Protein AF-A0A7C4U8I1-F1 (afdb_monomer)

Structure (mmCIF, N/CA/C/O backbone):
data_AF-A0A7C4U8I1-F1
#
_entry.id   AF-A0A7C4U8I1-F1
#
loop_
_atom_site.group_PDB
_atom_site.id
_atom_site.type_symbol
_atom_site.label_atom_id
_atom_site.label_alt_id
_atom_site.label_comp_id
_atom_site.label_asym_id
_atom_site.label_entity_id
_atom_site.label_seq_id
_atom_site.pdbx_PDB_ins_code
_atom_site.Cartn_x
_atom_site.Cartn_y
_atom_site.Cartn_z
_atom_site.occupancy
_atom_site.B_iso_or_equiv
_atom_site.auth_seq_id
_atom_site.auth_comp_id
_atom_site.auth_asym_id
_atom_site.auth_atom_id
_atom_site.pdbx_PDB_model_num
ATOM 1 N N . MET A 1 1 ? 26.103 -15.087 -65.941 1.00 47.12 1 MET A N 1
ATOM 2 C CA . MET A 1 1 ? 26.503 -15.312 -64.533 1.00 47.12 1 MET A CA 1
ATOM 3 C C . MET A 1 1 ? 26.796 -13.976 -63.870 1.00 47.12 1 MET A C 1
ATOM 5 O O . MET A 1 1 ? 27.743 -13.327 -64.281 1.00 47.12 1 MET A O 1
ATOM 9 N N . ARG A 1 2 ? 25.975 -13.568 -62.896 1.00 38.19 2 ARG A N 1
ATOM 10 C CA . ARG A 1 2 ? 26.328 -12.769 -61.702 1.00 38.19 2 ARG A CA 1
ATOM 11 C C . ARG A 1 2 ? 25.029 -12.509 -60.936 1.00 38.19 2 ARG A C 1
ATOM 13 O O . ARG A 1 2 ? 24.379 -11.482 -61.074 1.00 38.19 2 ARG A O 1
ATOM 20 N N . ARG A 1 3 ? 24.598 -13.548 -60.219 1.00 45.25 3 ARG A N 1
ATOM 21 C CA . ARG A 1 3 ? 23.702 -13.417 -59.068 1.00 45.25 3 ARG A CA 1
ATOM 22 C C . ARG A 1 3 ? 24.545 -12.927 -57.885 1.00 45.25 3 ARG A C 1
ATOM 24 O O . ARG A 1 3 ? 25.751 -13.157 -57.882 1.00 45.25 3 ARG A O 1
ATOM 31 N N . SER A 1 4 ? 23.862 -12.362 -56.895 1.00 49.25 4 SER A N 1
ATOM 32 C CA . SER A 1 4 ? 24.343 -12.110 -55.529 1.00 49.25 4 SER A CA 1
ATOM 33 C C . SER A 1 4 ? 24.984 -10.749 -55.290 1.00 49.25 4 SER A C 1
ATOM 35 O O . SER A 1 4 ? 26.171 -10.585 -55.521 1.00 49.25 4 SER A O 1
ATOM 37 N N . SER A 1 5 ? 24.179 -9.833 -54.735 1.00 45.19 5 SER A N 1
ATOM 38 C CA . SER A 1 5 ? 24.614 -8.873 -53.698 1.00 45.19 5 SER A CA 1
ATOM 39 C C . SER A 1 5 ? 23.459 -8.247 -52.889 1.00 45.19 5 SER A C 1
ATOM 41 O O . SER A 1 5 ? 23.730 -7.509 -51.952 1.00 45.19 5 SER A O 1
ATOM 43 N N . VAL A 1 6 ? 22.177 -8.542 -53.158 1.00 45.84 6 VAL A N 1
ATOM 44 C CA . VAL A 1 6 ? 21.042 -7.860 -52.483 1.00 45.84 6 VAL A CA 1
ATOM 45 C C . VAL A 1 6 ? 20.467 -8.654 -51.294 1.00 45.84 6 VAL A C 1
ATOM 47 O O . VAL A 1 6 ? 19.264 -8.661 -51.079 1.00 45.84 6 VAL A O 1
ATOM 50 N N . VAL A 1 7 ? 21.291 -9.370 -50.519 1.00 48.94 7 VAL A N 1
ATOM 51 C CA . VAL A 1 7 ? 20.784 -10.171 -49.370 1.00 48.94 7 VAL A CA 1
ATOM 52 C C . VAL A 1 7 ? 21.445 -9.818 -48.027 1.00 48.94 7 VAL A C 1
ATOM 54 O O . VAL A 1 7 ? 21.091 -10.382 -47.003 1.00 48.94 7 VAL A O 1
ATOM 57 N N . PHE A 1 8 ? 22.336 -8.825 -47.960 1.00 42.41 8 PHE A N 1
ATOM 58 C CA . PHE A 1 8 ? 23.100 -8.553 -46.727 1.00 42.41 8 PHE A CA 1
ATOM 59 C C . PHE A 1 8 ? 22.725 -7.283 -45.943 1.00 42.41 8 PHE A C 1
ATOM 61 O O . PHE A 1 8 ? 23.477 -6.876 -45.064 1.00 42.41 8 PHE A O 1
ATOM 68 N N . ILE A 1 9 ? 21.556 -6.673 -46.181 1.00 45.44 9 ILE A N 1
ATOM 69 C CA . ILE A 1 9 ? 21.083 -5.508 -45.394 1.00 45.44 9 ILE A CA 1
ATOM 70 C C . ILE A 1 9 ? 19.641 -5.712 -44.901 1.00 45.44 9 ILE A C 1
ATOM 72 O O . ILE A 1 9 ? 18.794 -4.835 -45.013 1.00 45.44 9 ILE A O 1
ATOM 76 N N . VAL A 1 10 ? 19.329 -6.899 -44.375 1.00 43.47 10 VAL A N 1
ATOM 77 C CA . VAL A 1 10 ? 18.053 -7.143 -43.660 1.00 43.47 10 VAL A CA 1
ATOM 78 C C . VAL A 1 10 ? 18.267 -7.775 -42.273 1.00 43.47 10 VAL A C 1
ATOM 80 O O . VAL A 1 10 ? 17.339 -7.846 -41.476 1.00 43.47 10 VAL A O 1
ATOM 83 N N . CYS A 1 11 ? 19.498 -8.134 -41.892 1.00 40.03 11 CYS A N 1
ATOM 84 C CA . CYS A 1 11 ? 19.759 -8.814 -40.613 1.00 40.03 11 CYS A CA 1
ATOM 85 C C . CYS A 1 11 ? 20.245 -7.924 -39.454 1.00 40.03 11 CYS A C 1
ATOM 87 O O . CYS A 1 11 ? 20.497 -8.451 -38.378 1.00 40.03 11 CYS A O 1
ATOM 89 N N . VAL A 1 12 ? 20.353 -6.598 -39.610 1.00 43.53 12 VAL A N 1
ATOM 90 C CA . VAL A 1 12 ? 20.876 -5.722 -38.531 1.00 43.53 12 VAL A CA 1
ATOM 91 C C . VAL A 1 12 ? 19.772 -5.009 -37.730 1.00 43.53 12 VAL A C 1
ATOM 93 O O . VAL A 1 12 ? 20.028 -4.499 -36.647 1.00 43.53 12 VAL A O 1
ATOM 96 N N . VAL A 1 13 ? 18.516 -5.027 -38.188 1.00 45.19 13 VAL A N 1
ATOM 97 C CA . VAL A 1 13 ? 17.415 -4.296 -37.518 1.00 45.19 13 VAL A CA 1
ATOM 98 C C . VAL A 1 13 ? 16.592 -5.179 -36.565 1.00 45.19 13 VAL A C 1
ATOM 100 O O . VAL A 1 13 ? 15.804 -4.669 -35.776 1.00 45.19 13 VAL A O 1
ATOM 103 N N . VAL A 1 14 ? 16.791 -6.500 -36.562 1.00 45.94 14 VAL A N 1
ATOM 104 C CA . VAL A 1 14 ? 15.952 -7.419 -35.761 1.00 45.94 14 VAL A CA 1
ATOM 105 C C . VAL A 1 14 ? 16.585 -7.790 -34.409 1.00 45.94 14 VAL A C 1
ATOM 107 O O . VAL A 1 14 ? 15.904 -8.315 -33.535 1.00 45.94 14 VAL A O 1
ATOM 110 N N . SER A 1 15 ? 17.855 -7.446 -34.174 1.00 43.59 15 SER A N 1
ATOM 111 C CA . SER A 1 15 ? 18.591 -7.879 -32.971 1.00 43.59 15 SER A CA 1
ATOM 112 C C . SER A 1 15 ? 18.596 -6.871 -31.812 1.00 43.59 15 SER A C 1
ATOM 114 O O . SER A 1 15 ? 19.214 -7.131 -30.785 1.00 43.59 15 SER A O 1
ATOM 116 N N . LEU A 1 16 ? 17.913 -5.727 -31.939 1.00 51.81 16 LEU A N 1
ATOM 117 C CA . LEU A 1 16 ? 17.784 -4.724 -30.871 1.00 51.81 16 LEU A CA 1
ATOM 118 C C . LEU A 1 16 ? 16.310 -4.356 -30.626 1.00 51.81 16 LEU A C 1
ATOM 120 O O . LEU A 1 16 ? 15.850 -3.322 -31.112 1.00 51.81 16 LEU A O 1
ATOM 124 N N . PRO A 1 17 ? 15.538 -5.196 -29.905 1.00 46.62 17 PRO A N 1
ATOM 125 C CA . PRO A 1 17 ? 14.503 -4.608 -29.046 1.00 46.62 17 PRO A CA 1
ATOM 126 C C . PRO A 1 17 ? 14.161 -5.398 -27.764 1.00 46.62 17 PRO A C 1
ATOM 128 O O . PRO A 1 17 ? 13.123 -5.122 -27.170 1.00 46.62 17 PRO A O 1
ATOM 131 N N . ALA A 1 18 ? 14.952 -6.382 -27.325 1.00 50.69 18 ALA A N 1
ATOM 132 C CA . ALA A 1 18 ? 14.617 -7.129 -26.103 1.00 50.69 18 ALA A CA 1
ATOM 133 C C . ALA A 1 18 ? 15.003 -6.355 -24.825 1.00 50.69 18 ALA A C 1
ATOM 135 O O . ALA A 1 18 ? 14.151 -6.112 -23.973 1.00 50.69 18 ALA A O 1
ATOM 136 N N . CYS A 1 19 ? 16.245 -5.865 -24.734 1.00 52.91 19 CYS A N 1
ATOM 137 C CA . CYS A 1 19 ? 16.752 -5.255 -23.498 1.00 52.91 19 CYS A CA 1
ATOM 138 C C . CYS A 1 19 ? 16.117 -3.890 -23.166 1.00 52.91 19 CYS A C 1
ATOM 140 O O . CYS A 1 19 ? 15.800 -3.627 -22.012 1.00 52.91 19 CYS A O 1
ATOM 142 N N . SER A 1 20 ? 15.844 -3.029 -24.158 1.00 58.88 20 SER A N 1
ATOM 143 C CA . SER A 1 20 ? 15.222 -1.713 -23.901 1.00 58.88 20 SER A CA 1
ATOM 144 C C . SER A 1 20 ? 13.733 -1.793 -23.546 1.00 58.88 20 SER A C 1
ATOM 146 O O . SER A 1 20 ? 13.200 -0.901 -22.886 1.00 58.88 20 SER A O 1
ATOM 148 N N . ARG A 1 21 ? 13.039 -2.858 -23.969 1.00 63.47 21 ARG A N 1
ATOM 149 C CA . ARG A 1 21 ? 11.620 -3.067 -23.643 1.00 63.47 21 ARG A CA 1
ATOM 150 C C . ARG A 1 21 ? 11.425 -3.532 -22.205 1.00 63.47 21 ARG A C 1
ATOM 152 O O . ARG A 1 21 ? 10.427 -3.157 -21.594 1.00 63.47 21 ARG A O 1
ATOM 159 N N . GLN A 1 22 ? 12.363 -4.308 -21.666 1.00 67.25 22 GLN A N 1
ATOM 160 C CA . GLN A 1 22 ? 12.290 -4.800 -20.293 1.00 67.25 22 GLN A CA 1
ATOM 161 C C . GLN A 1 22 ? 12.503 -3.671 -19.278 1.00 67.25 22 GLN A C 1
ATOM 163 O O . GLN A 1 22 ? 11.663 -3.488 -18.402 1.00 67.25 22 GLN A O 1
ATOM 168 N N . GLY A 1 23 ? 13.515 -2.817 -19.469 1.00 70.25 23 GLY A N 1
ATOM 169 C CA . GLY A 1 23 ? 13.714 -1.635 -18.621 1.00 70.25 23 GLY A CA 1
ATOM 170 C C . GLY A 1 23 ? 12.515 -0.676 -18.621 1.00 70.25 23 GLY A C 1
ATOM 171 O O . GLY A 1 23 ? 12.032 -0.273 -17.560 1.00 70.25 23 GLY A O 1
ATOM 172 N N . ALA A 1 24 ? 11.942 -0.391 -19.797 1.00 76.56 24 ALA A N 1
ATOM 173 C CA . ALA A 1 24 ? 10.740 0.440 -19.912 1.00 76.56 24 ALA A CA 1
ATOM 174 C C . ALA A 1 24 ? 9.513 -0.177 -19.210 1.00 76.56 24 ALA A C 1
ATOM 176 O O . ALA A 1 24 ? 8.736 0.543 -18.575 1.00 76.56 24 ALA A O 1
ATOM 177 N N . ARG A 1 25 ? 9.348 -1.505 -19.292 1.00 82.94 25 ARG A N 1
ATOM 178 C CA . ARG A 1 25 ? 8.283 -2.241 -18.596 1.00 82.94 25 ARG A CA 1
ATOM 179 C C . ARG A 1 25 ? 8.463 -2.179 -17.081 1.00 82.94 25 ARG A C 1
ATOM 181 O O . ARG A 1 25 ? 7.494 -1.879 -16.389 1.00 82.94 25 ARG A O 1
ATOM 188 N N . ASN A 1 26 ? 9.675 -2.385 -16.574 1.00 81.88 26 ASN A N 1
ATOM 189 C CA . ASN A 1 26 ? 9.946 -2.376 -15.135 1.00 81.88 26 ASN A CA 1
ATOM 190 C C . ASN A 1 26 ? 9.709 -0.982 -14.543 1.00 81.88 26 ASN A C 1
ATOM 192 O O . ASN A 1 26 ? 9.082 -0.859 -13.497 1.00 81.88 26 ASN A O 1
ATOM 196 N N . ILE A 1 27 ? 10.109 0.087 -15.243 1.00 85.50 27 ILE A N 1
ATOM 197 C CA . ILE A 1 27 ? 9.801 1.466 -14.825 1.00 85.50 27 ILE A CA 1
ATOM 198 C C . ILE A 1 27 ? 8.283 1.700 -14.784 1.00 85.50 27 ILE A C 1
ATOM 200 O O . ILE A 1 27 ? 7.776 2.345 -13.865 1.00 85.50 27 ILE A O 1
ATOM 204 N N . ALA A 1 28 ? 7.539 1.197 -15.774 1.00 88.56 28 ALA A N 1
ATOM 205 C CA . ALA A 1 28 ? 6.084 1.326 -15.797 1.00 88.56 28 ALA A CA 1
ATOM 206 C C . ALA A 1 28 ? 5.419 0.560 -14.643 1.00 88.56 28 ALA A C 1
ATOM 208 O O . ALA A 1 28 ? 4.514 1.100 -14.007 1.00 88.56 28 ALA A O 1
ATOM 209 N N . LEU A 1 29 ? 5.884 -0.656 -14.347 1.00 90.56 29 LEU A N 1
ATOM 210 C CA . LEU A 1 29 ? 5.421 -1.446 -13.206 1.00 90.56 29 LEU A CA 1
ATOM 211 C C . LEU A 1 29 ? 5.758 -0.760 -11.878 1.00 90.56 29 LEU A C 1
ATOM 213 O O . LEU A 1 29 ? 4.874 -0.614 -11.041 1.00 90.56 29 LEU A O 1
ATOM 217 N N . GLN A 1 30 ? 6.972 -0.224 -11.717 1.00 89.88 30 GLN A N 1
ATOM 218 C CA . GLN A 1 30 ? 7.364 0.517 -10.514 1.00 89.88 30 GLN A CA 1
ATOM 219 C C . GLN A 1 30 ? 6.473 1.745 -10.295 1.00 89.88 30 GLN A C 1
ATOM 221 O O . GLN A 1 30 ? 6.045 2.023 -9.177 1.00 89.88 30 GLN A O 1
ATOM 226 N N . LYS A 1 31 ? 6.130 2.476 -11.361 1.00 92.31 31 LYS A N 1
ATOM 227 C CA . LYS A 1 31 ? 5.195 3.608 -11.270 1.00 92.31 31 LYS A CA 1
ATOM 228 C C . LYS A 1 31 ? 3.787 3.168 -10.865 1.00 92.31 31 LYS A C 1
ATOM 230 O O . LYS A 1 31 ? 3.147 3.865 -10.083 1.00 92.31 31 LYS A O 1
ATOM 235 N N . GLN A 1 32 ? 3.307 2.030 -11.369 1.00 94.56 32 GLN A N 1
ATOM 236 C CA . GLN A 1 32 ? 2.013 1.466 -10.962 1.00 94.56 32 GLN A CA 1
ATOM 237 C C . GLN A 1 32 ? 2.033 1.017 -9.497 1.00 94.56 32 GLN A C 1
ATOM 239 O O . GLN A 1 32 ? 1.093 1.306 -8.759 1.00 94.56 32 GLN A O 1
ATOM 244 N N . TRP A 1 33 ? 3.129 0.395 -9.058 1.00 93.88 33 TRP A N 1
ATOM 245 C CA . TRP A 1 33 ? 3.357 0.013 -7.666 1.00 93.88 33 TRP A CA 1
ATOM 246 C C . TRP A 1 33 ? 3.304 1.241 -6.748 1.00 93.88 33 TRP A C 1
ATOM 248 O O . TRP A 1 33 ? 2.552 1.265 -5.775 1.00 93.88 33 TRP A O 1
ATOM 258 N N . ASN A 1 34 ? 4.009 2.317 -7.113 1.00 93.94 34 ASN A N 1
ATOM 259 C CA . ASN A 1 34 ? 3.977 3.580 -6.373 1.00 93.94 34 ASN A CA 1
ATOM 260 C C . ASN A 1 34 ? 2.572 4.194 -6.339 1.00 93.94 34 ASN A C 1
ATOM 262 O O . ASN A 1 34 ? 2.157 4.726 -5.312 1.00 93.94 34 ASN A O 1
ATOM 266 N N . ALA A 1 35 ? 1.828 4.123 -7.447 1.00 96.56 35 ALA A N 1
ATOM 267 C CA . ALA A 1 35 ? 0.463 4.633 -7.509 1.00 96.56 35 ALA A CA 1
ATOM 268 C C . ALA A 1 35 ? -0.469 3.874 -6.554 1.00 96.56 35 ALA A C 1
ATOM 270 O O . ALA A 1 35 ? -1.301 4.504 -5.904 1.00 96.56 35 ALA A O 1
ATOM 271 N N . LYS A 1 36 ? -0.301 2.553 -6.408 1.00 96.88 36 LYS A N 1
ATOM 272 C CA . LYS A 1 36 ? -1.061 1.758 -5.431 1.00 96.88 36 LYS A CA 1
ATOM 273 C C . 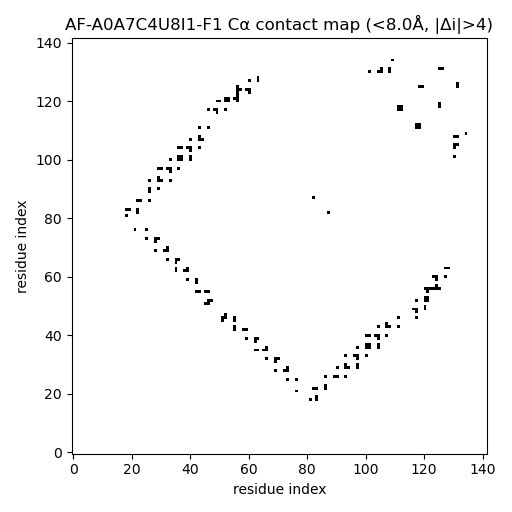LYS A 1 36 ? -0.666 2.063 -3.994 1.00 96.88 36 LYS A C 1
ATOM 275 O O . LYS A 1 36 ? -1.547 2.195 -3.147 1.00 96.88 36 LYS A O 1
ATOM 280 N N . CYS A 1 37 ? 0.622 2.275 -3.736 1.00 95.56 37 CYS A N 1
ATOM 281 C CA . CYS A 1 37 ? 1.095 2.760 -2.443 1.00 95.56 37 CYS A CA 1
ATOM 282 C C . CYS A 1 37 ? 0.442 4.102 -2.070 1.00 95.56 37 CYS A C 1
ATOM 284 O O . CYS A 1 37 ? -0.134 4.250 -0.989 1.00 95.56 37 CYS A O 1
ATOM 286 N N . LYS A 1 38 ? 0.447 5.055 -3.009 1.00 96.94 38 LYS A N 1
ATOM 287 C CA . LYS A 1 38 ? -0.206 6.355 -2.853 1.00 96.94 38 LYS A CA 1
ATOM 288 C C . LYS A 1 38 ? -1.712 6.222 -2.618 1.00 96.94 38 LYS A C 1
ATOM 290 O O . LYS A 1 38 ? -2.240 6.866 -1.718 1.00 96.94 38 LYS A O 1
ATOM 295 N N . GLU A 1 39 ? -2.397 5.395 -3.406 1.00 97.81 39 GLU A N 1
ATOM 296 C CA . GLU A 1 39 ? -3.837 5.150 -3.273 1.00 97.81 39 GLU A CA 1
ATOM 297 C C . GLU A 1 39 ? -4.177 4.586 -1.885 1.00 97.81 39 GLU A C 1
ATOM 299 O O . GLU A 1 39 ? -5.100 5.069 -1.229 1.00 97.81 39 GLU A O 1
ATOM 304 N N . ALA A 1 40 ? -3.391 3.625 -1.389 1.00 97.19 40 ALA A N 1
ATOM 305 C CA . ALA A 1 40 ? -3.542 3.095 -0.038 1.00 97.19 40 ALA A CA 1
ATOM 306 C C . ALA A 1 40 ? -3.316 4.178 1.031 1.00 97.19 40 ALA A C 1
ATOM 308 O O . ALA A 1 40 ? -4.105 4.284 1.972 1.00 97.19 40 ALA A O 1
ATOM 309 N N . ALA A 1 41 ? -2.285 5.016 0.878 1.00 96.75 41 ALA A N 1
ATOM 310 C CA . ALA A 1 41 ? -2.018 6.123 1.794 1.00 96.75 41 ALA A CA 1
ATOM 311 C C . ALA A 1 41 ? -3.153 7.165 1.794 1.00 96.75 41 ALA A C 1
ATOM 313 O O . ALA A 1 41 ? -3.565 7.619 2.859 1.00 96.75 41 ALA A O 1
ATOM 314 N N . ASP A 1 42 ? -3.693 7.512 0.623 1.00 97.88 42 ASP A N 1
ATOM 315 C CA . ASP A 1 42 ? -4.833 8.427 0.479 1.00 97.88 42 ASP A CA 1
ATOM 316 C C . ASP A 1 42 ? -6.101 7.850 1.134 1.00 97.88 42 ASP A C 1
ATOM 318 O O . ASP A 1 42 ? -6.812 8.562 1.848 1.00 97.88 42 ASP A O 1
ATOM 322 N N . LEU A 1 43 ? -6.361 6.549 0.956 1.00 97.81 43 LEU A N 1
ATOM 323 C CA . LEU A 1 43 ? -7.476 5.860 1.607 1.00 97.81 43 LEU A CA 1
ATOM 324 C C . LEU A 1 43 ? -7.330 5.851 3.131 1.00 97.81 43 LEU A C 1
ATOM 326 O O . LEU A 1 43 ? -8.300 6.160 3.820 1.00 97.81 43 LEU A O 1
ATOM 330 N N . LEU A 1 44 ? -6.141 5.544 3.663 1.00 96.94 44 LEU A N 1
ATOM 331 C CA . LEU A 1 44 ? -5.899 5.581 5.108 1.00 96.94 44 LEU A CA 1
ATOM 332 C C . LEU A 1 44 ? -6.003 7.004 5.668 1.00 96.94 44 LEU A C 1
ATOM 334 O O . LEU A 1 44 ? -6.594 7.180 6.731 1.00 96.94 44 LEU A O 1
ATOM 338 N N . ALA A 1 45 ? -5.511 8.021 4.956 1.00 97.44 45 ALA A N 1
ATOM 339 C CA . ALA A 1 45 ? -5.655 9.423 5.357 1.00 97.44 45 ALA A CA 1
ATOM 340 C C . ALA A 1 45 ? -7.130 9.842 5.505 1.00 97.44 45 ALA A C 1
ATOM 342 O O . ALA A 1 45 ? -7.468 10.603 6.410 1.00 97.44 45 ALA A O 1
ATOM 343 N N . GLY A 1 46 ? -8.020 9.292 4.671 1.00 97.38 46 GLY A N 1
ATOM 344 C CA . GLY A 1 46 ? -9.468 9.495 4.765 1.00 97.38 46 GLY A CA 1
ATOM 345 C C . GLY A 1 46 ? -10.150 8.793 5.948 1.00 97.38 46 GLY A C 1
ATOM 346 O O . GLY A 1 46 ? -11.326 9.044 6.201 1.00 97.38 46 GLY A O 1
ATOM 347 N N . VAL A 1 47 ? -9.450 7.923 6.683 1.00 97.88 47 VAL A N 1
ATOM 348 C CA . VAL A 1 47 ? -9.993 7.241 7.864 1.00 97.88 47 VAL A CA 1
ATOM 349 C C . VAL A 1 47 ? -9.882 8.149 9.090 1.00 97.88 47 VAL A C 1
ATOM 351 O O . VAL A 1 47 ? -8.827 8.246 9.729 1.00 97.88 47 VAL A O 1
ATOM 354 N N . THR A 1 48 ? -10.988 8.799 9.446 1.00 96.94 48 THR A N 1
ATOM 355 C CA . THR A 1 48 ? -11.099 9.716 10.596 1.00 96.94 48 THR A CA 1
ATOM 356 C C . THR A 1 48 ? -11.949 9.158 11.737 1.00 96.94 48 THR A C 1
ATOM 358 O O . THR A 1 48 ? -11.787 9.567 12.890 1.00 96.94 48 THR A O 1
ATOM 361 N N . ASP A 1 49 ? -12.817 8.196 11.443 1.00 97.81 49 ASP A N 1
ATOM 362 C CA . ASP A 1 49 ? -13.804 7.605 12.346 1.00 97.81 49 ASP A CA 1
ATOM 363 C C . ASP A 1 49 ? -14.153 6.166 11.919 1.00 97.81 49 ASP A C 1
ATOM 365 O O . ASP A 1 49 ? -13.696 5.658 10.895 1.00 97.81 49 ASP A O 1
ATOM 369 N N . VAL A 1 50 ? -14.963 5.476 12.724 1.00 98.00 50 VAL A N 1
ATOM 370 C CA . VAL A 1 50 ? -15.340 4.074 12.477 1.00 98.00 50 VAL A CA 1
ATOM 371 C C . VAL A 1 50 ? -16.133 3.907 11.173 1.00 98.00 50 VAL A C 1
ATOM 373 O O . VAL A 1 50 ? -16.009 2.880 10.505 1.00 98.00 50 VAL A O 1
ATOM 376 N N . ALA A 1 51 ? -16.942 4.895 10.785 1.00 97.94 51 ALA A N 1
ATOM 377 C CA . ALA A 1 51 ? -17.750 4.811 9.572 1.00 97.94 51 ALA A CA 1
ATOM 378 C C . ALA A 1 51 ? -16.871 4.895 8.314 1.00 97.94 51 ALA A C 1
ATOM 380 O O . ALA A 1 51 ? -16.986 4.056 7.420 1.00 97.94 51 ALA A O 1
ATOM 381 N N . SER A 1 52 ? -15.945 5.856 8.281 1.00 98.12 52 SER A N 1
ATOM 382 C CA . SER A 1 52 ? -14.937 5.989 7.224 1.00 98.12 52 SER A CA 1
ATOM 383 C C . SER A 1 52 ? -13.992 4.786 7.174 1.00 98.12 52 SER A C 1
ATOM 385 O O . SER A 1 52 ? -13.695 4.311 6.080 1.00 98.12 52 SER A O 1
ATOM 387 N N . ALA A 1 53 ? -13.604 4.215 8.321 1.00 97.62 53 ALA A N 1
ATOM 388 C CA . ALA A 1 53 ? -12.820 2.977 8.383 1.00 97.62 53 ALA A CA 1
ATOM 389 C C . ALA A 1 53 ? -13.533 1.799 7.695 1.00 97.62 53 ALA A C 1
ATOM 391 O O . ALA A 1 53 ? -12.972 1.175 6.792 1.00 97.62 53 ALA A O 1
ATOM 392 N N . ARG A 1 54 ? -14.799 1.544 8.049 1.00 97.69 54 ARG A N 1
ATOM 393 C CA . ARG A 1 54 ? -15.607 0.472 7.434 1.00 97.69 54 ARG A CA 1
ATOM 394 C C . ARG A 1 54 ? -15.825 0.691 5.938 1.00 97.69 54 ARG A C 1
ATOM 396 O O . ARG A 1 54 ? -15.828 -0.261 5.165 1.00 97.69 54 ARG A O 1
ATOM 403 N N . ALA A 1 55 ? -15.995 1.942 5.513 1.00 97.81 55 ALA A N 1
ATOM 404 C CA . ALA A 1 55 ? -16.133 2.281 4.098 1.00 97.81 55 ALA A CA 1
ATOM 405 C C . ALA A 1 55 ? -14.815 2.121 3.314 1.00 97.81 55 ALA A C 1
ATOM 407 O O . ALA A 1 55 ? -14.839 1.830 2.113 1.00 97.81 55 ALA A O 1
ATOM 408 N N . ALA A 1 56 ? -13.673 2.323 3.975 1.00 97.75 56 ALA A N 1
ATOM 409 C CA . ALA A 1 56 ? -12.348 2.185 3.384 1.00 97.75 56 ALA A CA 1
ATOM 410 C C . ALA A 1 56 ? -11.886 0.723 3.294 1.00 97.75 56 ALA A C 1
ATOM 412 O O . ALA A 1 56 ? -11.213 0.382 2.323 1.00 97.75 56 ALA A O 1
ATOM 413 N N . GLU A 1 57 ? -12.270 -0.142 4.242 1.00 97.62 57 GLU A N 1
ATOM 414 C CA . GLU A 1 57 ? -11.848 -1.553 4.301 1.00 97.62 57 GLU A CA 1
ATOM 415 C C . GLU A 1 57 ? -11.929 -2.285 2.943 1.00 97.62 57 GLU A C 1
ATOM 417 O O . GLU A 1 57 ? -10.890 -2.752 2.466 1.00 97.62 57 GLU A O 1
ATOM 422 N N . PRO A 1 58 ? -13.090 -2.381 2.262 1.00 97.75 58 PRO A N 1
ATOM 423 C CA . PRO A 1 58 ? -13.180 -3.139 1.012 1.00 97.75 58 PRO A CA 1
ATOM 424 C C . PRO A 1 58 ? -12.344 -2.529 -0.121 1.00 97.75 58 PRO A C 1
ATOM 426 O O . PRO A 1 58 ? -11.859 -3.254 -0.991 1.00 97.75 58 PRO A O 1
ATOM 429 N N . LYS A 1 59 ? -12.143 -1.204 -0.114 1.00 97.81 59 LYS A N 1
ATOM 430 C CA . LYS A 1 59 ? -11.313 -0.513 -1.110 1.00 97.81 59 LYS A CA 1
ATOM 431 C C . LYS A 1 59 ? -9.838 -0.812 -0.879 1.00 97.81 59 LYS A C 1
ATOM 433 O O . LYS A 1 59 ? -9.141 -1.170 -1.820 1.00 97.81 59 LYS A O 1
ATOM 438 N N . LEU A 1 60 ? -9.390 -0.734 0.372 1.00 97.69 60 LEU A N 1
ATOM 439 C CA . LEU A 1 60 ? -8.020 -1.054 0.760 1.00 97.69 60 LEU A CA 1
ATOM 440 C C . LEU A 1 60 ? -7.667 -2.507 0.443 1.00 97.69 60 LEU A C 1
ATOM 442 O O . LEU A 1 60 ? -6.597 -2.750 -0.097 1.00 97.69 60 LEU A O 1
ATOM 446 N N . ILE A 1 61 ? -8.572 -3.460 0.697 1.00 97.25 61 ILE A N 1
ATOM 447 C CA . ILE A 1 61 ? -8.366 -4.872 0.329 1.00 97.25 61 ILE A CA 1
ATOM 448 C C . ILE A 1 61 ? -8.062 -5.003 -1.164 1.00 97.25 61 ILE A C 1
ATOM 450 O O . ILE A 1 61 ? -7.057 -5.606 -1.528 1.00 97.25 61 ILE A O 1
ATOM 454 N N . ARG A 1 62 ? -8.891 -4.388 -2.014 1.00 96.94 62 ARG A N 1
ATOM 455 C CA . ARG A 1 62 ? -8.694 -4.419 -3.465 1.00 96.94 62 ARG A CA 1
ATOM 456 C C . ARG A 1 62 ? -7.381 -3.756 -3.881 1.00 96.94 62 ARG A C 1
ATOM 458 O O . ARG A 1 62 ? -6.688 -4.278 -4.749 1.00 96.94 62 ARG A O 1
ATOM 465 N N . VAL A 1 63 ? -7.042 -2.618 -3.277 1.00 97.38 63 VAL A N 1
ATOM 466 C CA . VAL A 1 63 ? -5.773 -1.932 -3.550 1.00 97.38 63 VAL A CA 1
ATOM 467 C C . VAL A 1 63 ? -4.596 -2.827 -3.181 1.00 97.38 63 VAL A C 1
ATOM 469 O O . VAL A 1 63 ? -3.686 -2.955 -3.991 1.00 97.38 63 VAL A O 1
ATOM 472 N N . PHE A 1 64 ? -4.629 -3.495 -2.027 1.00 95.69 64 PHE A N 1
ATOM 473 C CA . PHE A 1 64 ? -3.578 -4.426 -1.616 1.00 95.69 64 PHE A CA 1
ATOM 474 C C . PHE A 1 64 ? -3.478 -5.647 -2.541 1.00 95.69 64 PHE A C 1
ATOM 476 O O . PHE A 1 64 ? -2.367 -6.005 -2.910 1.00 95.69 64 PHE A O 1
ATOM 483 N N . ASP A 1 65 ? -4.600 -6.220 -2.995 1.00 95.25 65 ASP A N 1
ATOM 484 C CA . ASP A 1 65 ? -4.602 -7.312 -3.987 1.00 95.25 65 ASP A CA 1
ATOM 485 C C . ASP A 1 65 ? -3.941 -6.904 -5.312 1.00 95.25 65 ASP A C 1
ATOM 487 O O . ASP A 1 65 ? -3.187 -7.664 -5.916 1.00 95.25 65 ASP A O 1
ATOM 491 N N . GLU A 1 66 ? -4.263 -5.711 -5.815 1.00 96.06 66 GLU A N 1
ATOM 492 C CA . GLU A 1 66 ? -3.680 -5.195 -7.056 1.00 96.06 66 GLU A CA 1
ATOM 493 C C . GLU A 1 66 ? -2.200 -4.838 -6.865 1.00 96.06 66 GLU A C 1
ATOM 495 O O . GLU A 1 66 ? -1.390 -5.053 -7.765 1.00 96.06 66 GLU A O 1
ATOM 500 N N . TRP A 1 67 ? -1.845 -4.325 -5.689 1.00 94.62 67 TRP A N 1
ATOM 501 C CA . TRP A 1 67 ? -0.480 -3.956 -5.349 1.00 94.62 67 TRP A CA 1
ATOM 502 C C . TRP A 1 67 ? 0.441 -5.177 -5.243 1.00 94.62 67 TRP A C 1
ATOM 504 O O . TRP A 1 67 ? 1.532 -5.159 -5.810 1.00 94.62 67 TRP A O 1
ATOM 514 N N . GLU A 1 68 ? -0.022 -6.247 -4.594 1.00 93.69 68 GLU A N 1
ATOM 515 C CA . GLU A 1 68 ? 0.677 -7.533 -4.478 1.00 93.69 68 GLU A CA 1
ATOM 516 C C . GLU A 1 68 ? 0.978 -8.126 -5.860 1.00 93.69 68 GLU A C 1
ATOM 518 O O . GLU A 1 68 ? 2.134 -8.403 -6.165 1.00 93.69 68 GLU A O 1
ATOM 523 N N . LYS A 1 69 ? -0.014 -8.165 -6.760 1.00 94.38 69 LYS A N 1
ATOM 524 C CA . LYS A 1 69 ? 0.169 -8.637 -8.147 1.00 94.38 69 LYS A CA 1
ATOM 525 C C . LYS A 1 69 ? 1.209 -7.839 -8.929 1.00 94.38 69 LYS A C 1
ATOM 527 O O . LYS A 1 69 ? 1.939 -8.399 -9.741 1.00 94.38 69 LYS A O 1
ATOM 532 N N . ILE A 1 70 ? 1.259 -6.520 -8.738 1.00 92.94 70 ILE A N 1
ATOM 533 C CA . ILE A 1 70 ? 2.285 -5.686 -9.381 1.00 92.94 70 ILE A CA 1
ATOM 534 C C . ILE A 1 70 ? 3.663 -5.988 -8.776 1.00 92.94 70 ILE A C 1
ATOM 536 O O . ILE A 1 70 ? 4.649 -5.994 -9.509 1.00 92.94 70 ILE A O 1
ATOM 540 N N . GLY A 1 71 ? 3.733 -6.242 -7.466 1.00 88.88 71 GLY A N 1
ATOM 541 C CA . GLY A 1 71 ? 4.951 -6.683 -6.782 1.00 88.88 71 GLY A CA 1
ATOM 542 C C . GLY A 1 71 ? 5.487 -7.998 -7.346 1.00 88.88 71 GLY A C 1
ATOM 543 O O . GLY A 1 71 ? 6.638 -8.046 -7.759 1.00 88.88 71 GLY A O 1
ATOM 544 N N . GLU A 1 72 ? 4.630 -9.010 -7.488 1.00 91.00 72 GLU A N 1
ATOM 545 C CA . GLU A 1 72 ? 4.986 -10.293 -8.112 1.00 91.00 72 GLU A CA 1
ATOM 546 C C . GLU A 1 72 ? 5.526 -10.095 -9.538 1.00 91.00 72 GLU A C 1
ATOM 548 O O . GLU A 1 72 ? 6.568 -10.636 -9.897 1.00 91.00 72 GLU A O 1
ATOM 553 N N . GLN A 1 73 ? 4.880 -9.242 -10.341 1.00 88.69 73 GLN A N 1
ATOM 554 C CA . GLN A 1 73 ? 5.354 -8.921 -11.692 1.00 88.69 73 GLN A CA 1
ATOM 555 C C . GLN A 1 73 ? 6.702 -8.193 -11.704 1.00 88.69 73 GLN A C 1
ATOM 557 O O . GLN A 1 73 ? 7.464 -8.355 -12.659 1.00 88.69 73 GLN A O 1
ATOM 562 N N . LEU A 1 74 ? 6.984 -7.359 -10.698 1.00 84.25 74 LEU A N 1
ATOM 563 C CA . LEU A 1 74 ? 8.280 -6.700 -10.545 1.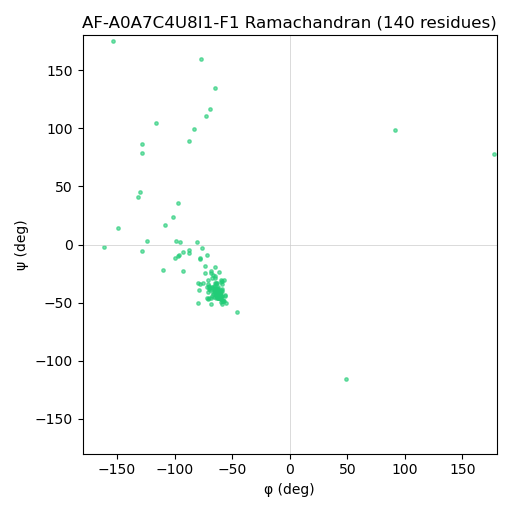00 84.25 74 LEU A CA 1
ATOM 564 C C . LEU A 1 74 ? 9.364 -7.717 -10.188 1.00 84.25 74 LEU A C 1
ATOM 566 O O . LEU A 1 74 ? 10.408 -7.712 -10.843 1.00 84.25 74 LEU A O 1
ATOM 570 N N . ASP A 1 75 ? 9.090 -8.612 -9.241 1.00 82.38 75 ASP A N 1
ATOM 571 C CA . ASP A 1 75 ? 10.019 -9.659 -8.811 1.00 82.38 75 ASP A CA 1
ATOM 572 C C . ASP A 1 75 ? 10.335 -10.636 -9.955 1.00 82.38 75 ASP A C 1
ATOM 574 O O . ASP A 1 75 ? 11.499 -10.935 -10.214 1.00 82.38 75 ASP A O 1
ATOM 578 N N . GLU A 1 76 ? 9.325 -11.054 -10.725 1.00 82.88 76 GLU A N 1
ATOM 579 C CA . GLU A 1 76 ? 9.502 -11.886 -11.926 1.00 82.88 76 GLU A CA 1
ATOM 580 C C . GLU A 1 76 ? 10.283 -11.177 -13.044 1.00 82.88 76 GLU A C 1
ATOM 582 O O . GLU A 1 76 ? 10.908 -11.821 -13.888 1.00 82.88 76 GLU A O 1
ATOM 587 N N . SER A 1 77 ? 10.229 -9.844 -13.088 1.00 72.44 77 SER A N 1
ATOM 588 C CA . SER A 1 77 ? 10.891 -9.039 -14.120 1.00 72.44 77 SER A CA 1
ATOM 589 C C . SER A 1 77 ? 12.343 -8.675 -13.795 1.00 72.44 77 SER A C 1
ATOM 591 O O . SER A 1 77 ? 13.013 -8.052 -14.633 1.00 72.44 77 SER A O 1
ATOM 593 N N . TYR A 1 78 ? 12.813 -9.025 -12.592 1.00 66.44 78 TYR A N 1
ATOM 594 C CA . TYR A 1 78 ? 14.161 -8.735 -12.127 1.00 66.44 78 TYR A CA 1
ATOM 595 C C . TYR A 1 78 ? 15.185 -9.626 -12.839 1.00 66.44 78 TYR A C 1
ATOM 597 O O . TYR A 1 78 ? 15.265 -10.829 -12.610 1.00 66.44 78 TYR A O 1
ATOM 605 N N . ASP A 1 79 ? 15.991 -9.003 -13.698 1.00 66.62 79 ASP A N 1
ATOM 606 C CA . ASP A 1 79 ? 17.136 -9.622 -14.362 1.00 66.62 79 ASP A CA 1
ATOM 607 C C . ASP A 1 79 ? 18.418 -8.909 -13.885 1.00 66.62 79 ASP A C 1
ATOM 609 O O . ASP A 1 79 ? 18.664 -7.763 -14.288 1.00 66.62 79 ASP A O 1
ATOM 613 N N . PRO A 1 80 ? 19.223 -9.533 -13.001 1.00 61.50 80 PRO A N 1
ATOM 614 C CA . PRO A 1 80 ? 20.426 -8.912 -12.451 1.00 61.50 80 PRO A CA 1
ATOM 615 C C . PRO A 1 80 ? 21.502 -8.649 -13.516 1.00 61.50 80 PRO A C 1
ATOM 617 O O . PRO A 1 80 ? 22.373 -7.807 -13.297 1.00 61.50 80 PRO A O 1
ATOM 620 N N . GLU A 1 81 ? 21.444 -9.321 -14.671 1.00 59.66 81 GLU A N 1
ATOM 621 C CA . GLU A 1 81 ? 22.432 -9.187 -15.745 1.00 59.66 81 GLU A CA 1
ATOM 622 C C . GLU A 1 81 ? 22.106 -8.041 -16.723 1.00 59.66 81 GLU A C 1
ATOM 624 O O . GLU A 1 81 ? 22.935 -7.692 -17.566 1.00 59.66 81 GLU A O 1
ATOM 629 N N . ASN A 1 82 ? 20.930 -7.407 -16.606 1.00 57.97 82 ASN A N 1
ATOM 630 C CA . ASN A 1 82 ? 20.382 -6.531 -17.650 1.00 57.97 82 ASN A CA 1
ATOM 631 C C . ASN A 1 82 ? 19.876 -5.170 -17.133 1.00 57.97 82 ASN A C 1
ATOM 633 O O . ASN A 1 82 ? 18.845 -4.651 -17.567 1.00 57.97 82 ASN A O 1
ATOM 637 N N . VAL A 1 83 ? 20.615 -4.548 -16.207 1.00 56.28 83 VAL A N 1
ATOM 638 C CA . VAL A 1 83 ? 20.303 -3.200 -15.696 1.00 56.28 83 VAL A CA 1
ATOM 639 C C . VAL A 1 83 ? 20.955 -2.132 -16.584 1.00 56.28 83 VAL A C 1
ATOM 641 O O . VAL A 1 83 ? 22.087 -1.701 -16.358 1.00 56.28 83 VAL A O 1
ATOM 644 N N . ALA A 1 84 ? 20.254 -1.681 -17.626 1.00 56.06 84 ALA A N 1
ATOM 645 C CA . ALA A 1 84 ? 20.763 -0.632 -18.509 1.00 56.06 84 ALA A CA 1
ATOM 646 C C . ALA A 1 84 ? 20.937 0.718 -17.775 1.00 56.06 84 ALA A C 1
ATOM 648 O O . ALA A 1 84 ? 20.049 1.209 -17.076 1.00 56.06 84 ALA A O 1
ATOM 649 N N . VAL A 1 85 ? 22.076 1.385 -17.998 1.00 53.78 85 VAL A N 1
ATOM 650 C CA . VAL A 1 85 ? 22.481 2.626 -17.299 1.00 53.78 85 VAL A CA 1
ATOM 651 C C . VAL A 1 85 ? 21.489 3.792 -17.479 1.00 53.78 85 VAL A C 1
ATOM 653 O O . VAL A 1 85 ? 21.338 4.616 -16.579 1.00 53.78 85 VAL A O 1
ATOM 656 N N . ARG A 1 86 ? 20.772 3.877 -18.611 1.00 51.91 86 ARG A N 1
ATOM 657 C CA . ARG A 1 86 ? 19.768 4.935 -18.861 1.00 51.91 86 ARG A CA 1
ATOM 658 C C . ARG A 1 86 ? 18.441 4.679 -18.139 1.00 51.91 86 ARG A C 1
ATOM 660 O O . ARG A 1 86 ? 17.819 5.636 -17.677 1.00 51.91 86 ARG A O 1
ATOM 667 N N . ASP A 1 87 ? 18.049 3.416 -17.995 1.00 59.31 87 ASP A N 1
ATOM 668 C CA . ASP A 1 87 ? 16.886 3.020 -17.193 1.00 59.31 87 ASP A CA 1
ATOM 669 C C . ASP A 1 87 ? 17.142 3.266 -15.702 1.00 59.31 87 ASP A C 1
ATOM 671 O O . ASP A 1 87 ? 16.213 3.527 -14.944 1.00 59.31 87 ASP A O 1
ATOM 675 N N . ASN A 1 88 ? 18.415 3.325 -15.305 1.00 69.31 88 ASN A N 1
ATOM 676 C CA . ASN A 1 88 ? 18.841 3.550 -13.933 1.00 69.31 88 ASN A CA 1
ATOM 677 C C . ASN A 1 88 ? 18.370 4.902 -13.360 1.00 69.31 88 ASN A C 1
ATOM 679 O O . ASN A 1 88 ? 17.885 4.939 -12.235 1.00 69.31 88 ASN A O 1
ATOM 683 N N . LYS A 1 89 ? 18.401 6.014 -14.120 1.00 80.44 89 LYS A N 1
ATOM 684 C CA . LYS A 1 89 ? 17.922 7.317 -13.601 1.00 80.44 89 LYS A CA 1
ATOM 685 C C . LYS A 1 89 ? 16.405 7.334 -13.391 1.00 80.44 89 LYS A C 1
ATOM 687 O O . LYS A 1 89 ? 15.945 7.699 -12.315 1.00 80.44 89 LYS A O 1
ATOM 692 N N . ALA A 1 90 ? 15.634 6.937 -14.403 1.00 81.00 90 ALA A N 1
ATOM 693 C CA . ALA A 1 90 ? 14.172 6.925 -14.317 1.00 81.00 90 ALA A CA 1
ATOM 694 C C . ALA A 1 90 ? 13.670 5.902 -13.286 1.00 81.00 90 ALA A C 1
ATOM 696 O O . ALA A 1 90 ? 12.697 6.165 -12.581 1.00 81.00 90 ALA A O 1
ATOM 697 N N . MET A 1 91 ? 14.358 4.764 -13.167 1.00 82.75 91 MET A N 1
ATOM 698 C CA . MET A 1 91 ? 14.101 3.789 -12.115 1.00 82.75 91 MET A CA 1
ATOM 699 C C . MET A 1 91 ? 14.463 4.343 -10.735 1.00 82.75 91 MET A C 1
ATOM 701 O O . MET A 1 91 ? 13.673 4.196 -9.814 1.00 82.75 91 MET A O 1
ATOM 705 N N . THR A 1 92 ? 15.595 5.038 -10.586 1.00 83.31 92 THR A N 1
ATOM 706 C CA . THR A 1 92 ? 15.986 5.684 -9.319 1.00 83.31 92 THR A CA 1
ATOM 707 C C . THR A 1 92 ? 14.956 6.726 -8.887 1.00 83.31 92 THR A C 1
ATOM 709 O O . THR A 1 92 ? 14.554 6.746 -7.728 1.00 83.31 92 THR A O 1
ATOM 712 N N . GLU A 1 93 ? 14.482 7.571 -9.806 1.00 87.81 9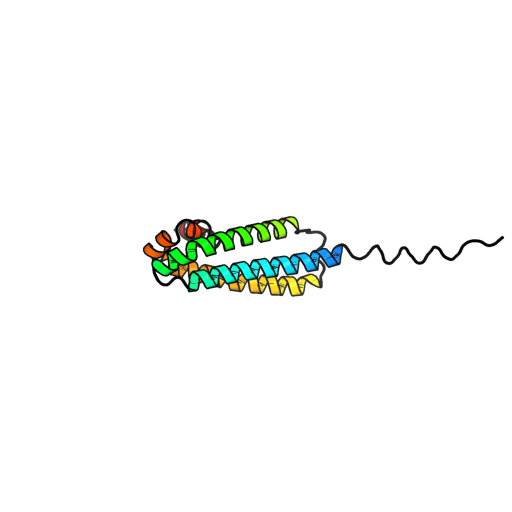3 GLU A N 1
ATOM 713 C CA . GLU A 1 93 ? 13.423 8.548 -9.521 1.00 87.81 93 GLU A CA 1
ATOM 714 C C . GLU A 1 93 ? 12.114 7.856 -9.118 1.00 87.81 93 GLU A C 1
ATOM 716 O O . GLU A 1 93 ? 11.475 8.263 -8.147 1.00 87.81 93 GLU A O 1
ATOM 721 N N . ALA A 1 94 ? 11.733 6.781 -9.816 1.00 85.56 94 ALA A N 1
ATOM 722 C CA . ALA A 1 94 ? 10.560 5.992 -9.458 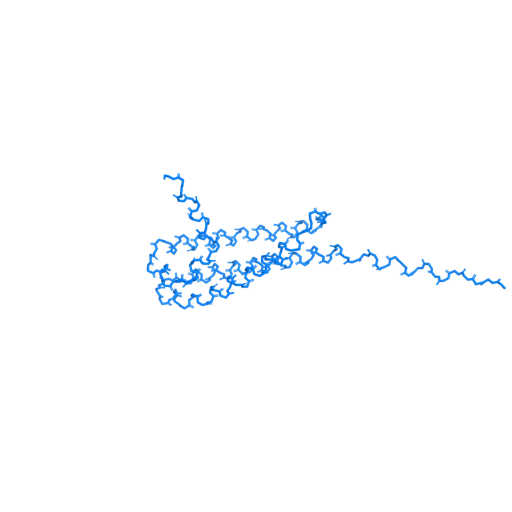1.00 85.56 94 ALA A CA 1
ATOM 723 C C . ALA A 1 94 ? 10.729 5.325 -8.081 1.00 85.56 94 ALA A C 1
ATOM 725 O O . ALA A 1 94 ? 9.824 5.395 -7.257 1.00 85.56 94 ALA A O 1
ATOM 726 N N . ALA A 1 95 ? 11.885 4.742 -7.776 1.00 84.81 95 ALA A N 1
ATOM 727 C CA . ALA A 1 95 ? 12.164 4.151 -6.471 1.00 84.81 95 ALA A CA 1
ATOM 728 C C . ALA A 1 95 ? 12.116 5.204 -5.351 1.00 84.81 95 ALA A C 1
ATOM 730 O O . ALA A 1 95 ? 11.482 4.981 -4.322 1.00 84.81 95 ALA A O 1
ATOM 731 N N . ALA A 1 96 ? 12.701 6.386 -5.571 1.00 86.25 96 ALA A N 1
ATOM 732 C CA . ALA A 1 96 ? 12.653 7.495 -4.620 1.00 86.25 96 ALA A CA 1
ATOM 733 C C . ALA A 1 96 ? 11.212 7.954 -4.339 1.00 86.25 96 ALA A C 1
ATOM 735 O O . ALA A 1 96 ? 10.845 8.157 -3.182 1.00 86.25 96 ALA A O 1
ATOM 736 N N . GLN A 1 97 ? 10.368 8.057 -5.371 1.00 90.25 97 GLN A N 1
ATOM 737 C CA . GLN A 1 97 ? 8.936 8.334 -5.198 1.00 90.25 97 GLN A CA 1
ATOM 738 C C . GLN A 1 97 ? 8.232 7.225 -4.406 1.00 90.25 97 GLN A C 1
ATOM 740 O O . GLN A 1 97 ? 7.439 7.521 -3.515 1.00 90.25 97 GLN A O 1
ATOM 745 N N . GLY A 1 98 ? 8.556 5.959 -4.681 1.00 88.88 98 GLY A N 1
ATOM 746 C CA . GLY A 1 98 ? 8.022 4.817 -3.939 1.00 88.88 98 GLY A CA 1
ATOM 747 C C . GLY A 1 98 ? 8.350 4.879 -2.448 1.00 88.88 98 GLY A C 1
ATOM 748 O O . GLY A 1 98 ? 7.480 4.624 -1.618 1.00 88.88 98 GLY A O 1
ATOM 749 N N . ILE A 1 99 ? 9.570 5.299 -2.097 1.00 89.06 99 ILE A N 1
ATOM 750 C CA . ILE A 1 99 ? 9.989 5.506 -0.702 1.00 89.06 99 ILE A CA 1
ATOM 751 C C . ILE A 1 99 ? 9.139 6.588 -0.028 1.00 89.06 99 ILE A C 1
ATOM 753 O O . ILE A 1 99 ? 8.672 6.377 1.091 1.00 89.06 99 ILE A O 1
ATOM 757 N N . VAL A 1 100 ? 8.909 7.724 -0.693 1.00 92.31 100 VAL A N 1
ATOM 758 C CA . VAL A 1 100 ? 8.099 8.825 -0.141 1.00 92.31 100 VAL A CA 1
ATOM 759 C C . VAL A 1 100 ? 6.667 8.367 0.142 1.00 92.31 100 VAL A C 1
ATOM 761 O O . VAL A 1 100 ? 6.149 8.600 1.236 1.00 92.31 100 VAL A O 1
ATOM 764 N N . GLU A 1 101 ? 6.037 7.660 -0.798 1.00 92.12 101 GLU A N 1
ATOM 765 C CA . GLU A 1 101 ? 4.672 7.159 -0.600 1.00 92.12 101 GLU A CA 1
ATOM 766 C C . GLU A 1 101 ? 4.616 6.067 0.482 1.00 92.12 101 GLU A C 1
ATOM 768 O O . GLU A 1 101 ? 3.703 6.070 1.306 1.00 92.12 101 GLU A O 1
ATOM 773 N N . MET A 1 102 ? 5.627 5.193 0.579 1.00 92.19 102 MET A N 1
ATOM 774 C CA . MET A 1 102 ? 5.712 4.199 1.660 1.00 92.19 102 MET A CA 1
ATOM 775 C C . MET A 1 102 ? 5.884 4.838 3.039 1.00 92.19 102 MET A C 1
ATOM 777 O O . MET A 1 102 ? 5.302 4.367 4.022 1.00 92.19 102 MET A O 1
ATOM 781 N N . GLN A 1 103 ? 6.666 5.916 3.138 1.00 92.44 103 GLN A N 1
ATOM 782 C CA . GLN A 1 103 ? 6.799 6.680 4.378 1.00 92.44 103 GLN A CA 1
ATOM 783 C C . GLN A 1 103 ? 5.457 7.287 4.781 1.00 92.44 103 GLN A C 1
ATOM 785 O O . GLN A 1 103 ? 5.054 7.166 5.939 1.00 92.44 103 GLN A O 1
ATOM 790 N N . ARG A 1 104 ? 4.729 7.866 3.823 1.00 94.75 104 ARG A N 1
ATOM 791 C CA . ARG A 1 104 ? 3.388 8.405 4.055 1.00 94.75 104 ARG A CA 1
ATOM 792 C C . ARG A 1 104 ? 2.402 7.318 4.489 1.00 94.75 104 ARG A C 1
ATOM 794 O O . ARG A 1 104 ? 1.711 7.492 5.490 1.00 94.75 104 ARG A O 1
ATOM 801 N N . LEU A 1 105 ? 2.385 6.170 3.811 1.00 94.62 105 LEU A N 1
ATOM 802 C CA . LEU A 1 105 ? 1.569 5.018 4.202 1.00 94.62 105 LEU A CA 1
ATOM 803 C C . LEU A 1 105 ? 1.881 4.578 5.638 1.00 94.62 105 LEU A C 1
ATOM 805 O O . LEU A 1 105 ? 0.973 4.320 6.430 1.00 94.62 105 LEU A O 1
ATOM 809 N N . THR A 1 106 ? 3.164 4.522 5.996 1.00 93.31 106 THR A N 1
ATOM 810 C CA . THR A 1 106 ? 3.617 4.157 7.345 1.00 93.31 106 THR A CA 1
ATOM 811 C C . THR A 1 106 ? 3.151 5.170 8.389 1.00 93.31 106 THR A C 1
ATOM 813 O O . THR A 1 106 ? 2.689 4.769 9.457 1.00 93.31 106 THR A O 1
ATOM 816 N N . GLN A 1 107 ? 3.205 6.469 8.087 1.00 94.50 107 GLN A N 1
ATOM 817 C CA . GLN A 1 107 ? 2.704 7.522 8.976 1.00 94.50 107 GLN A CA 1
ATOM 818 C C . GLN A 1 107 ? 1.196 7.400 9.219 1.00 94.50 107 GLN A C 1
ATOM 820 O O . GLN A 1 107 ? 0.763 7.431 10.372 1.00 94.50 107 GLN A O 1
ATOM 825 N N . GLU A 1 108 ? 0.402 7.194 8.167 1.00 95.69 108 GLU A N 1
ATOM 826 C CA . GLU A 1 108 ? -1.048 7.005 8.303 1.00 95.69 108 GLU A CA 1
ATOM 827 C C . GLU A 1 108 ? -1.390 5.729 9.070 1.00 95.69 108 GLU A C 1
ATOM 829 O O . GLU A 1 108 ? -2.272 5.714 9.931 1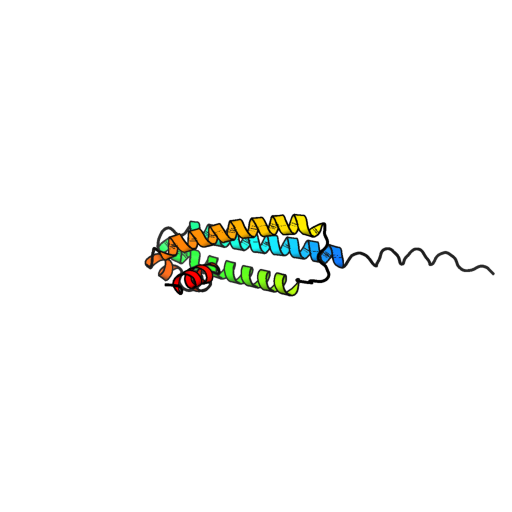.00 95.69 108 GLU A O 1
ATOM 834 N N . THR A 1 109 ? -0.622 4.669 8.834 1.00 94.69 109 THR A N 1
ATOM 835 C CA . THR A 1 109 ? -0.749 3.426 9.593 1.00 94.69 109 THR A CA 1
ATOM 836 C C . THR A 1 109 ? -0.436 3.670 11.070 1.00 94.69 109 THR A C 1
ATOM 838 O O . THR A 1 109 ? -1.216 3.287 11.932 1.00 94.69 109 THR A O 1
ATOM 841 N N . LEU A 1 110 ? 0.640 4.384 11.404 1.00 94.25 110 LEU A N 1
ATOM 842 C CA . LEU A 1 110 ? 0.964 4.726 12.792 1.00 94.25 110 LEU A CA 1
ATOM 843 C C . LEU A 1 110 ? -0.095 5.631 13.446 1.00 94.25 110 LEU A C 1
ATOM 845 O O . LEU A 1 110 ? -0.334 5.537 14.650 1.00 94.25 110 LEU A O 1
ATOM 849 N N . ARG A 1 111 ? -0.727 6.528 12.684 1.00 95.50 111 ARG A N 1
ATOM 850 C CA . ARG A 1 111 ? -1.834 7.356 13.184 1.00 95.50 111 ARG A CA 1
ATOM 851 C C . ARG A 1 111 ? -3.032 6.488 13.566 1.00 95.50 111 ARG A C 1
ATOM 853 O O . ARG A 1 111 ? -3.594 6.676 14.642 1.00 95.50 111 ARG A O 1
ATOM 860 N N . ILE A 1 112 ? -3.401 5.544 12.703 1.00 95.81 112 ILE A N 1
ATOM 861 C CA . ILE A 1 112 ? -4.540 4.645 12.915 1.00 95.81 112 ILE A CA 1
ATOM 862 C C . ILE A 1 112 ? -4.246 3.616 14.011 1.00 95.81 112 ILE A C 1
ATOM 864 O O . ILE A 1 112 ? -5.130 3.331 14.810 1.00 95.81 112 ILE A O 1
ATOM 868 N N . SER A 1 113 ? -3.014 3.109 14.127 1.00 94.19 113 SER A N 1
ATOM 869 C CA . SER A 1 113 ? -2.661 2.085 15.126 1.00 94.19 113 SER A CA 1
ATOM 870 C C . SER A 1 113 ? -2.851 2.548 16.573 1.00 94.19 113 SER A C 1
ATOM 872 O O . SER A 1 113 ? -3.072 1.732 17.463 1.00 94.19 113 SER A O 1
ATOM 874 N N . LYS A 1 114 ? -2.817 3.864 16.810 1.00 94.25 114 LYS A N 1
ATOM 875 C CA . LYS A 1 114 ? -3.094 4.493 18.110 1.00 94.25 114 LYS A CA 1
ATOM 876 C C . LYS A 1 114 ? -4.588 4.538 18.459 1.00 94.25 114 LYS A C 1
ATOM 878 O O . LYS A 1 114 ? -4.939 5.036 19.524 1.00 94.25 114 LYS A O 1
ATOM 883 N N . ARG A 1 115 ? -5.461 4.072 17.560 1.00 96.25 115 ARG A N 1
ATOM 884 C CA . ARG A 1 115 ? -6.922 4.140 17.655 1.00 96.25 115 ARG A CA 1
ATOM 885 C C . ARG A 1 115 ? -7.528 2.749 17.431 1.00 96.25 115 ARG A C 1
ATOM 887 O O . ARG A 1 115 ? -7.838 2.395 16.288 1.00 96.25 115 ARG A O 1
ATOM 894 N N . PRO A 1 116 ? -7.656 1.928 18.489 1.00 95.12 116 PRO A N 1
ATOM 895 C CA . PRO A 1 116 ? -8.045 0.524 18.363 1.00 95.12 116 PRO A CA 1
ATOM 896 C C . PRO A 1 116 ? -9.412 0.340 17.695 1.00 95.12 116 PRO A C 1
ATOM 898 O O . PRO A 1 116 ? -9.595 -0.612 16.943 1.00 95.12 116 PRO A O 1
ATOM 901 N N . GLU A 1 117 ? -10.335 1.285 17.877 1.00 96.94 117 GLU A N 1
ATOM 902 C CA . GLU A 1 117 ? -11.649 1.266 17.239 1.00 96.94 117 GLU A CA 1
ATOM 903 C C . GLU A 1 117 ? -11.567 1.375 15.708 1.00 96.94 117 GLU A C 1
ATOM 905 O O . GLU A 1 117 ? -12.373 0.779 14.995 1.00 96.94 117 GLU A O 1
ATOM 910 N N . LEU A 1 118 ? -10.577 2.108 15.186 1.00 97.62 118 LEU A N 1
ATOM 911 C CA . LEU A 1 118 ? -10.342 2.226 13.746 1.00 97.62 118 LEU A CA 1
ATOM 912 C C . LEU A 1 118 ? -9.626 0.999 13.194 1.00 97.62 118 LEU A C 1
ATOM 914 O O . LEU A 1 118 ? -9.947 0.542 12.101 1.00 97.62 118 LEU A O 1
ATOM 918 N N . VAL A 1 119 ? -8.671 0.463 13.956 1.00 96.19 119 VAL A N 1
AT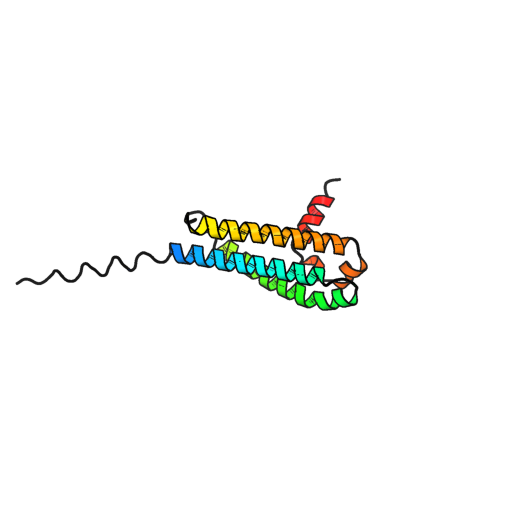OM 919 C CA . VAL A 1 119 ? -7.967 -0.779 13.621 1.00 96.19 119 VAL A CA 1
ATOM 920 C C . VAL A 1 119 ? -8.957 -1.932 13.482 1.00 96.19 119 VAL A C 1
ATOM 922 O O . VAL A 1 119 ? -8.932 -2.650 12.484 1.00 96.19 119 VAL A O 1
ATOM 925 N N . GLU A 1 120 ? -9.857 -2.082 14.452 1.00 96.38 120 GLU A N 1
ATOM 926 C CA . GLU A 1 120 ? -10.907 -3.097 14.421 1.00 96.38 120 GLU A CA 1
ATOM 927 C C . GLU A 1 120 ? -11.860 -2.878 13.241 1.00 96.38 120 GLU A C 1
ATOM 929 O O . GLU A 1 120 ? -12.170 -3.818 12.511 1.00 96.38 120 GLU A O 1
ATOM 934 N N . ALA A 1 121 ? -12.268 -1.629 13.000 1.00 96.56 121 ALA A N 1
ATOM 935 C CA . ALA A 1 121 ? -13.165 -1.275 11.906 1.00 96.56 121 ALA A CA 1
ATOM 936 C C . ALA A 1 121 ? -12.556 -1.463 10.505 1.00 96.56 121 ALA A C 1
ATOM 938 O O . ALA A 1 121 ? -13.303 -1.679 9.554 1.00 96.56 121 ALA A O 1
ATOM 939 N N . LEU A 1 122 ? -11.228 -1.395 10.371 1.00 96.25 122 LEU A N 1
ATOM 940 C CA . LEU A 1 122 ? -10.504 -1.738 9.141 1.00 96.25 122 LEU A CA 1
ATOM 941 C C . LEU A 1 122 ? -10.343 -3.248 8.939 1.00 96.25 122 LEU A C 1
ATOM 943 O O . LEU A 1 122 ? -9.916 -3.670 7.863 1.00 96.25 122 LEU A O 1
ATOM 947 N N . GLY A 1 123 ? -10.637 -4.054 9.960 1.00 94.81 123 GLY A N 1
ATOM 948 C CA . GLY A 1 123 ? -10.791 -5.499 9.862 1.00 94.81 123 GLY A CA 1
ATOM 949 C C . GLY A 1 123 ? -9.659 -6.199 9.110 1.00 94.81 123 GLY A C 1
ATOM 950 O O . GLY A 1 123 ? -8.505 -6.247 9.549 1.00 94.81 123 GLY A O 1
ATOM 951 N N . LYS A 1 124 ? -10.000 -6.797 7.967 1.00 94.31 124 LYS A N 1
ATOM 952 C CA . LYS A 1 124 ? -9.051 -7.563 7.146 1.00 94.31 124 LYS A CA 1
ATOM 953 C C . LYS A 1 124 ? -8.030 -6.667 6.455 1.00 94.31 124 LYS A C 1
ATOM 955 O O . LYS A 1 124 ? -6.884 -7.087 6.312 1.00 94.31 124 LYS A O 1
ATOM 960 N N . ALA A 1 125 ? -8.416 -5.453 6.059 1.00 94.75 125 ALA A N 1
ATOM 961 C CA . ALA A 1 125 ? -7.504 -4.516 5.409 1.00 94.75 125 ALA A CA 1
ATOM 962 C C . ALA A 1 125 ? -6.317 -4.179 6.316 1.00 94.75 125 ALA A C 1
ATOM 964 O O . ALA A 1 125 ? -5.182 -4.135 5.850 1.00 94.75 125 ALA A O 1
ATOM 965 N N . TRP A 1 126 ? -6.555 -4.026 7.623 1.00 95.00 126 TRP A N 1
ATOM 966 C CA . TRP A 1 126 ? -5.486 -3.742 8.579 1.00 95.00 126 TRP A CA 1
ATOM 967 C C . TRP A 1 126 ? -4.409 -4.832 8.602 1.00 95.00 126 TRP A C 1
ATOM 969 O O . TRP A 1 126 ? -3.222 -4.534 8.551 1.00 95.00 126 TRP A O 1
ATOM 979 N N . LYS A 1 127 ? -4.820 -6.104 8.616 1.00 90.00 127 LYS A N 1
ATOM 980 C CA . LYS A 1 127 ? -3.904 -7.258 8.658 1.00 90.00 127 LYS A CA 1
ATOM 981 C C . LYS A 1 127 ? -3.101 -7.441 7.370 1.00 90.00 127 LYS A C 1
ATOM 983 O O . LYS A 1 127 ? -2.047 -8.062 7.402 1.00 90.00 127 LYS A O 1
ATOM 988 N N . ARG A 1 128 ? -3.621 -6.941 6.247 1.00 90.50 128 ARG A N 1
ATOM 989 C CA . ARG A 1 128 ? -2.987 -7.025 4.924 1.00 90.50 128 ARG A CA 1
ATOM 990 C C . ARG A 1 128 ? -2.121 -5.817 4.590 1.00 90.50 128 ARG A C 1
ATOM 992 O O . ARG A 1 128 ? -1.469 -5.816 3.555 1.00 90.50 128 ARG A O 1
ATOM 999 N N . AS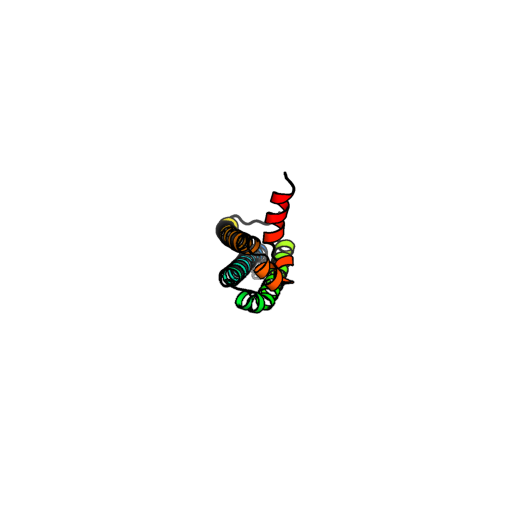N A 1 129 ? -2.131 -4.789 5.434 1.00 89.19 129 ASN A N 1
ATOM 1000 C CA . ASN A 1 129 ? -1.397 -3.565 5.179 1.00 89.19 129 ASN A CA 1
ATOM 1001 C C . ASN A 1 129 ? 0.122 -3.819 5.284 1.00 89.19 129 ASN A C 1
ATOM 1003 O O . ASN A 1 129 ? 0.596 -4.106 6.391 1.00 89.19 129 ASN A O 1
ATOM 1007 N N . PRO A 1 130 ? 0.9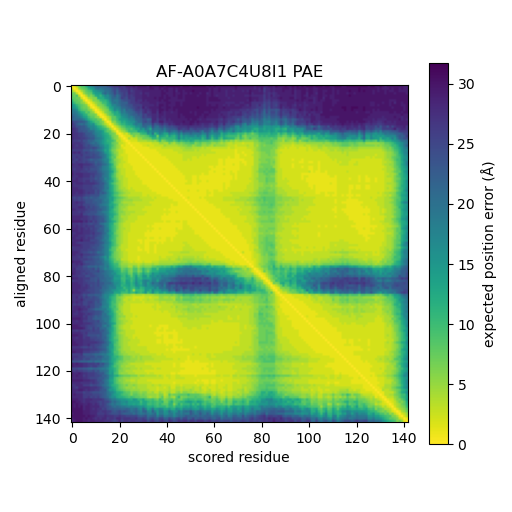00 -3.657 4.195 1.00 83.94 130 PRO A N 1
ATOM 1008 C CA . PRO A 1 130 ? 2.334 -3.959 4.176 1.00 83.94 130 PRO A CA 1
ATOM 1009 C C . PRO A 1 130 ? 3.144 -3.200 5.239 1.00 83.94 130 PRO A C 1
ATOM 1011 O O . PRO A 1 130 ? 4.131 -3.709 5.770 1.00 83.94 130 PRO A O 1
ATOM 1014 N N . SER A 1 131 ? 2.718 -1.991 5.613 1.00 83.06 131 SER A N 1
ATOM 1015 C CA . SER A 1 131 ? 3.418 -1.174 6.613 1.00 83.06 131 SER A CA 1
ATOM 1016 C C . SER A 1 131 ? 3.240 -1.673 8.054 1.00 83.06 131 SER A C 1
ATOM 1018 O O . SER A 1 131 ? 4.048 -1.337 8.922 1.00 83.06 131 SER A O 1
ATOM 1020 N N . THR A 1 132 ? 2.228 -2.499 8.341 1.00 81.56 132 THR A N 1
ATOM 1021 C CA . THR A 1 132 ? 2.027 -3.037 9.697 1.00 81.56 132 THR A CA 1
ATOM 1022 C C . THR A 1 132 ? 3.129 -4.008 10.108 1.00 81.56 132 THR A C 1
ATOM 1024 O O . THR A 1 132 ? 3.481 -4.049 11.287 1.00 81.56 132 THR A O 1
ATOM 1027 N N . MET A 1 133 ? 3.750 -4.707 9.151 1.00 69.88 133 MET A N 1
ATOM 1028 C CA . MET A 1 133 ? 4.901 -5.575 9.422 1.00 69.88 133 MET A CA 1
ATOM 1029 C C . MET A 1 133 ? 6.121 -4.758 9.870 1.00 69.88 133 MET A C 1
ATOM 1031 O O . MET A 1 133 ? 6.821 -5.152 10.803 1.00 69.88 133 MET A O 1
ATOM 1035 N N . MET A 1 134 ? 6.328 -3.571 9.285 1.00 67.62 134 MET A N 1
ATOM 1036 C CA . MET A 1 134 ? 7.400 -2.654 9.698 1.00 67.62 134 MET A CA 1
ATOM 1037 C C . MET A 1 134 ? 7.184 -2.107 11.115 1.00 67.62 134 MET A C 1
ATOM 1039 O O . MET A 1 134 ? 8.137 -1.967 11.880 1.00 67.62 134 MET A O 1
ATOM 1043 N N . LEU A 1 135 ? 5.931 -1.839 11.496 1.00 69.44 135 LEU A N 1
ATOM 1044 C CA . LEU A 1 135 ? 5.592 -1.391 12.850 1.00 69.44 135 LEU A CA 1
ATOM 1045 C C . LEU A 1 135 ? 5.767 -2.503 13.895 1.00 69.44 135 LEU A C 1
ATOM 1047 O O . LEU A 1 135 ? 6.207 -2.227 15.011 1.00 69.44 135 LEU A O 1
ATOM 1051 N N . GLN A 1 136 ? 5.455 -3.754 13.544 1.00 62.16 136 GLN A N 1
ATOM 1052 C CA . GLN A 1 136 ? 5.623 -4.900 14.442 1.00 62.16 136 GLN A CA 1
ATOM 1053 C C . GLN A 1 136 ? 7.099 -5.248 14.666 1.00 62.16 136 GLN A C 1
ATOM 1055 O O . GLN A 1 136 ? 7.491 -5.461 15.814 1.00 62.16 136 GLN A O 1
ATOM 1060 N N . ALA A 1 137 ? 7.934 -5.199 13.623 1.00 58.75 137 ALA A N 1
ATOM 1061 C CA . ALA A 1 137 ? 9.371 -5.467 13.728 1.00 58.75 137 ALA A CA 1
ATOM 1062 C C . ALA A 1 137 ? 10.100 -4.511 14.699 1.00 58.75 137 ALA A C 1
ATOM 1064 O O . ALA A 1 137 ? 11.025 -4.923 15.396 1.00 58.75 137 ALA A O 1
ATOM 1065 N N . GLY A 1 138 ? 9.651 -3.254 14.808 1.00 51.94 138 GLY A N 1
ATOM 1066 C CA . GLY A 1 138 ? 10.185 -2.282 15.773 1.00 51.94 138 GLY A CA 1
ATOM 1067 C C . GLY A 1 138 ? 9.696 -2.463 17.219 1.00 51.94 138 GLY A C 1
ATOM 1068 O O . GLY A 1 138 ? 10.242 -1.842 18.130 1.00 51.94 138 GLY A O 1
ATOM 1069 N N . SER A 1 139 ? 8.672 -3.291 17.450 1.00 52.41 139 SER A N 1
ATOM 1070 C CA . SER A 1 139 ? 8.080 -3.510 18.780 1.00 52.41 139 SER A CA 1
ATOM 1071 C C . SER A 1 139 ? 8.680 -4.696 19.542 1.00 52.41 139 SER A C 1
ATOM 1073 O O . SER A 1 139 ? 8.669 -4.692 20.767 1.00 52.41 139 SER A O 1
ATOM 1075 N N . THR A 1 140 ? 9.279 -5.661 18.838 1.00 50.19 140 THR A N 1
ATOM 1076 C CA . THR A 1 140 ? 9.940 -6.855 19.402 1.00 50.19 140 THR A CA 1
ATOM 1077 C C . THR A 1 140 ? 11.363 -6.615 19.929 1.00 50.19 140 THR A C 1
ATOM 1079 O O . THR A 1 140 ? 12.018 -7.555 20.363 1.00 50.19 140 THR A O 1
ATOM 1082 N N . GLY A 1 141 ? 11.858 -5.374 19.888 1.00 47.56 141 GLY A N 1
ATOM 1083 C CA . GLY A 1 141 ? 13.214 -5.000 20.313 1.00 47.56 141 GLY A CA 1
ATOM 1084 C C . GLY A 1 141 ? 13.322 -4.351 21.699 1.00 47.56 141 GLY A C 1
ATOM 1085 O O . GLY A 1 141 ? 14.260 -3.584 21.909 1.00 47.56 141 GLY A O 1
ATOM 1086 N N . ARG A 1 142 ? 12.371 -4.575 22.614 1.00 39.62 142 ARG A N 1
ATOM 1087 C CA . ARG A 1 142 ? 12.417 -4.046 23.988 1.00 39.62 142 ARG A CA 1
ATOM 1088 C C . ARG A 1 142 ? 12.125 -5.110 25.030 1.00 39.62 142 ARG A C 1
ATOM 1090 O O . ARG A 1 142 ? 11.190 -5.901 24.793 1.00 39.62 142 ARG A O 1
#

Secondary structure (DSSP, 8-state):
----STTSSSSSSSSSSSHHHHHHHHHHHHHHHHHHHHHHHHHHHT--SHHHHHHHHHHHHHHHHHHHHHHHHHHHT--TT---HHHHHHHHHHHHHHHHHHHHHHHHHHHHHT-HHHHHHTHHHHHH-HHHHHHHHTTTT-

Radius of gyration: 22.58 Å; Cα contacts (8 Å, |Δi|>4): 112; chains: 1; bounding box: 44×25×88 Å

pLDDT: mean 80.48, std 19.3, range [38.19, 98.12]

Mean predicted aligned error: 10.49 Å

Nearest PDB structures (foldseek):
  5k7v-assembly1_B  TM=4.024E-01  e=4.503E-01  synthetic construct
  2jmh-assembly1_A  TM=5.240E-01  e=1.167E+00  Blomia tropicalis
  2mey-assembly1_A  TM=4.678E-01  e=3.939E+00  Blomia tropicalis
  7bxx-assembly2_B  TM=2.730E-01  e=5.705E+00  Clostridium tetani E88

Foldseek 3Di:
DDDDDPPPPPPPPPPPDDLVVLLVVLLVLLLVLLVLLLVLLVLLVQQPDLVSLLVSQVVLVVSLVVNVVSVVVNVVSDDPVRDDPVSVVSVVVSVVSSVVSLVSSLVSLVVQVVPVSSCVSSPPSNVSRPNVVVVVVVVVPD

Sequence (142 aa):
MRRSSVVFIVCVVVSLPACSRQGARNIALQKQWNAKCKEAADLLAGVTDVASARAAEPKLIRVFDEWEKIGEQLDESYDPENVAVRDNKAMTEAAAQGIVEMQRLTQETLRISKRPELVEALGKAWKRNP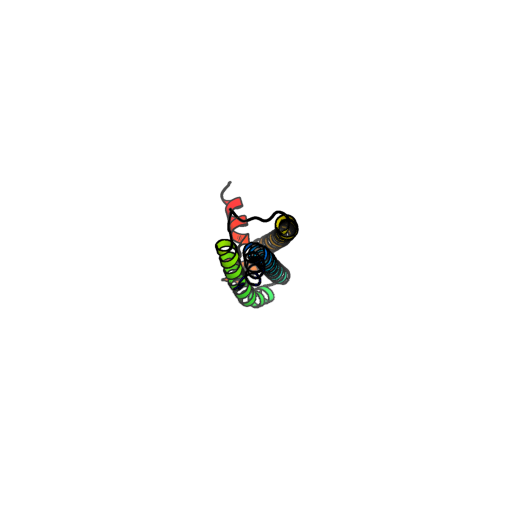STMMLQAGSTGR

Solvent-accessible surface area (backbone atoms only — not comparable to full-atom values): 8043 Å² total; per-residue (Å²): 142,84,80,90,79,92,76,81,87,72,78,79,76,77,81,74,63,67,70,69,49,50,47,55,48,50,43,52,45,47,48,51,39,30,51,36,40,41,50,48,27,53,49,47,64,62,45,83,45,52,67,43,16,48,66,34,21,69,54,42,42,53,42,46,56,55,34,50,55,42,49,53,54,50,62,75,64,65,54,94,91,66,77,53,76,75,48,46,57,62,37,48,54,41,50,53,52,32,51,55,30,48,52,49,29,36,51,40,48,58,60,41,67,78,34,64,66,38,43,59,37,19,47,70,30,51,79,64,37,76,53,52,58,61,57,50,65,68,61,77,77,118